Protein AF-A0A411YB12-F1 (afdb_monomer_lite)

Secondary structure (DSSP, 8-state):
--HHHHHHHHHHHHHHHHHHHHHHHHHHHHHTT-PPPHHHHHHHHHHHHHHHHHHHHHHHHHHTS---PPP-----------------------

Structure (mmCIF, N/CA/C/O backbone):
data_AF-A0A411YB12-F1
#
_entry.id   AF-A0A411YB12-F1
#
loop_
_atom_site.group_PDB
_atom_site.id
_atom_site.type_symbol
_atom_site.label_atom_id
_atom_site.label_alt_id
_atom_site.label_comp_id
_atom_site.label_asym_id
_atom_site.label_entity_id
_atom_site.label_seq_id
_atom_site.pdbx_PDB_ins_code
_atom_site.Cartn_x
_atom_site.Cartn_y
_atom_site.Cartn_z
_atom_site.occupancy
_atom_site.B_iso_or_equiv
_atom_site.auth_seq_id
_atom_site.auth_comp_id
_atom_site.auth_asym_id
_atom_site.auth_atom_id
_atom_site.pdbx_PDB_model_num
ATOM 1 N N . MET A 1 1 ? 17.232 3.474 -19.969 1.00 60.59 1 MET A N 1
ATOM 2 C CA . MET A 1 1 ? 15.888 3.652 -19.379 1.00 60.59 1 MET A CA 1
ATOM 3 C C . MET A 1 1 ? 15.268 4.865 -20.047 1.00 60.59 1 MET A C 1
ATOM 5 O O . MET A 1 1 ? 15.941 5.882 -20.085 1.00 60.59 1 MET A O 1
ATOM 9 N N . ASN A 1 2 ? 14.085 4.742 -20.654 1.00 77.31 2 ASN A N 1
ATOM 10 C CA . ASN A 1 2 ? 13.402 5.884 -21.277 1.00 77.31 2 ASN A CA 1
ATOM 11 C C . ASN A 1 2 ? 12.922 6.844 -20.169 1.00 77.31 2 ASN A C 1
ATOM 13 O O . ASN A 1 2 ? 12.421 6.363 -19.149 1.00 77.31 2 ASN A O 1
ATOM 17 N N . ASP A 1 3 ? 13.072 8.159 -20.349 1.00 82.44 3 ASP A N 1
ATOM 18 C CA . ASP A 1 3 ? 12.701 9.184 -19.359 1.00 82.44 3 ASP A CA 1
ATOM 19 C C . ASP A 1 3 ? 11.242 9.045 -18.907 1.00 82.44 3 ASP A C 1
ATOM 21 O O . ASP A 1 3 ? 10.938 9.156 -17.724 1.00 82.44 3 ASP A O 1
ATOM 25 N N . HIS A 1 4 ? 10.350 8.645 -19.816 1.00 82.62 4 HIS A N 1
ATOM 26 C CA . HIS A 1 4 ? 8.955 8.362 -19.480 1.00 82.62 4 HIS A CA 1
ATOM 27 C C . HIS A 1 4 ? 8.795 7.218 -18.460 1.00 82.62 4 HIS A C 1
ATOM 29 O O . HIS A 1 4 ? 7.993 7.300 -17.533 1.00 82.62 4 HIS A O 1
ATOM 35 N N . THR A 1 5 ? 9.582 6.145 -18.589 1.00 80.06 5 THR A N 1
ATOM 36 C CA . THR A 1 5 ? 9.557 5.012 -17.647 1.00 80.06 5 THR A CA 1
ATOM 37 C C . THR A 1 5 ? 10.114 5.407 -16.283 1.00 80.06 5 THR A C 1
ATOM 39 O O . THR A 1 5 ? 9.678 4.867 -15.268 1.00 80.06 5 THR A O 1
ATOM 42 N N . ARG A 1 6 ? 11.061 6.351 -16.252 1.00 83.25 6 ARG A N 1
ATOM 43 C CA . ARG A 1 6 ? 11.611 6.897 -15.013 1.00 83.25 6 ARG A CA 1
ATOM 44 C C . ARG A 1 6 ? 10.557 7.670 -14.232 1.00 83.25 6 ARG A C 1
ATOM 46 O O . ARG A 1 6 ? 10.341 7.348 -13.070 1.00 83.25 6 ARG A O 1
ATOM 53 N N . THR A 1 7 ? 9.873 8.607 -14.884 1.00 87.94 7 THR A N 1
ATOM 54 C CA . THR A 1 7 ? 8.811 9.402 -14.255 1.00 87.94 7 THR A CA 1
ATOM 55 C C . THR A 1 7 ? 7.702 8.508 -13.702 1.00 87.94 7 THR A C 1
ATOM 57 O O . THR A 1 7 ? 7.349 8.622 -12.537 1.00 87.94 7 THR A O 1
ATOM 60 N N . LEU A 1 8 ? 7.242 7.515 -14.475 1.00 85.62 8 LEU A N 1
ATOM 61 C CA . LEU A 1 8 ? 6.219 6.569 -14.006 1.00 85.62 8 LEU A CA 1
ATOM 62 C C . LEU A 1 8 ? 6.654 5.750 -12.779 1.00 85.62 8 LEU A C 1
ATOM 64 O O . LEU A 1 8 ? 5.813 5.376 -11.960 1.00 85.62 8 LEU A O 1
ATOM 68 N N . LEU A 1 9 ? 7.946 5.432 -12.663 1.00 86.50 9 LEU A N 1
ATOM 69 C CA . LEU A 1 9 ? 8.487 4.717 -11.508 1.00 86.50 9 LEU A CA 1
ATOM 70 C C . LEU A 1 9 ? 8.591 5.635 -10.283 1.00 86.50 9 LEU A C 1
ATOM 72 O O . LEU A 1 9 ? 8.274 5.205 -9.175 1.00 86.50 9 LEU A O 1
ATOM 76 N N . GLU A 1 10 ? 9.032 6.878 -10.478 1.00 90.12 10 GLU A N 1
ATOM 77 C CA . GLU A 1 10 ? 9.113 7.899 -9.429 1.00 90.12 10 GLU A CA 1
ATOM 78 C C . GLU A 1 10 ? 7.715 8.197 -8.865 1.00 90.12 10 GLU A C 1
ATOM 80 O O . GLU A 1 10 ? 7.522 8.088 -7.652 1.00 90.12 10 GLU A O 1
ATOM 85 N N . ASP A 1 11 ? 6.722 8.406 -9.733 1.00 90.44 11 ASP A N 1
ATOM 86 C CA . ASP A 1 11 ? 5.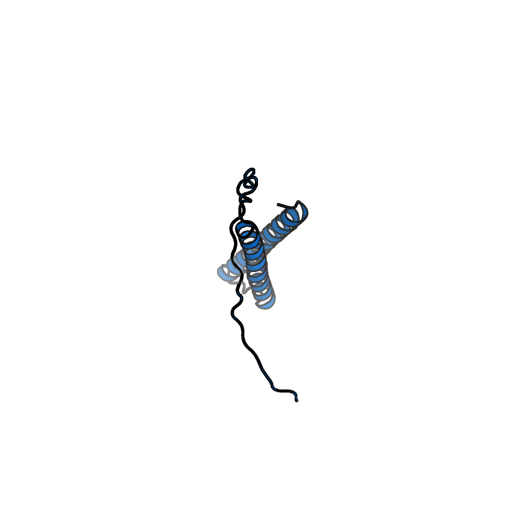320 8.616 -9.351 1.00 90.44 11 ASP A CA 1
ATOM 87 C C . ASP A 1 11 ? 4.759 7.414 -8.581 1.00 90.44 11 ASP A C 1
ATOM 89 O O . ASP A 1 11 ? 4.212 7.559 -7.488 1.00 90.44 11 ASP A O 1
ATOM 93 N N . ALA A 1 12 ? 4.960 6.192 -9.090 1.00 87.50 12 ALA A N 1
ATOM 94 C CA . ALA A 1 12 ? 4.484 4.982 -8.419 1.00 87.50 12 ALA A CA 1
ATOM 95 C C . ALA A 1 12 ? 5.154 4.760 -7.051 1.00 87.50 12 ALA A C 1
ATOM 97 O O . ALA A 1 12 ? 4.530 4.230 -6.130 1.00 87.50 12 ALA A O 1
ATOM 98 N N . THR A 1 13 ? 6.422 5.154 -6.908 1.00 90.12 13 THR A N 1
ATOM 99 C CA . THR A 1 13 ? 7.168 5.048 -5.645 1.00 90.12 13 THR A CA 1
ATOM 100 C C . THR A 1 13 ? 6.692 6.089 -4.634 1.00 90.12 13 THR A C 1
ATOM 102 O O . THR A 1 13 ? 6.541 5.780 -3.448 1.00 90.12 13 THR A O 1
ATOM 105 N N . TYR A 1 14 ? 6.415 7.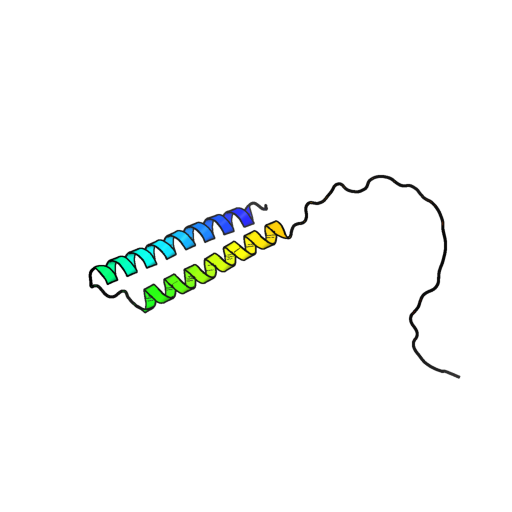307 -5.098 1.00 92.69 14 TYR A N 1
ATOM 106 C CA . TYR A 1 14 ? 5.817 8.355 -4.282 1.00 92.69 14 TYR A CA 1
ATOM 107 C C . TYR A 1 14 ? 4.423 7.947 -3.787 1.00 92.69 14 TYR A C 1
ATOM 109 O O . TYR A 1 14 ? 4.180 7.932 -2.580 1.00 92.69 14 TYR A O 1
ATOM 117 N N . GLU A 1 15 ? 3.544 7.503 -4.689 1.00 91.12 15 GLU A N 1
ATOM 118 C CA . GLU A 1 15 ? 2.203 7.030 -4.330 1.00 91.12 15 GLU A CA 1
ATOM 119 C C . GLU A 1 15 ? 2.238 5.853 -3.345 1.00 91.12 15 GLU A C 1
ATOM 121 O O . GLU A 1 15 ? 1.396 5.764 -2.450 1.00 91.12 15 GLU A O 1
ATOM 126 N N . LEU A 1 16 ? 3.219 4.953 -3.483 1.00 90.81 16 LEU A N 1
ATOM 127 C CA . LEU A 1 16 ? 3.384 3.824 -2.570 1.00 90.81 16 LEU A CA 1
ATOM 128 C C . LEU A 1 16 ? 3.728 4.318 -1.164 1.00 90.81 16 LEU A C 1
ATOM 130 O O . LEU A 1 16 ? 3.191 3.804 -0.184 1.00 90.81 16 LEU A O 1
ATOM 134 N N . SER A 1 17 ? 4.593 5.327 -1.078 1.00 92.62 17 SER A N 1
ATOM 135 C CA . SER A 1 17 ? 5.027 5.911 0.190 1.00 92.62 17 SER A CA 1
ATOM 136 C C . SER A 1 17 ? 3.868 6.613 0.905 1.00 92.62 17 SER A C 1
ATOM 138 O O . SER A 1 17 ? 3.702 6.460 2.114 1.00 92.62 17 SER A O 1
ATOM 140 N N . GLU A 1 18 ? 3.018 7.326 0.163 1.00 93.50 18 GLU A N 1
ATOM 141 C CA . GLU A 1 18 ? 1.811 7.958 0.708 1.00 93.50 18 GLU A CA 1
ATOM 142 C C . GLU A 1 18 ? 0.783 6.923 1.186 1.00 93.50 18 GLU A C 1
ATOM 144 O O . GLU A 1 18 ? 0.255 7.037 2.294 1.00 93.50 18 GLU A O 1
ATOM 149 N N . ALA A 1 19 ? 0.553 5.855 0.416 1.00 87.75 19 ALA A N 1
ATOM 150 C CA . ALA A 1 19 ? -0.342 4.779 0.839 1.00 87.75 19 ALA A CA 1
ATOM 151 C C . ALA A 1 19 ? 0.176 4.064 2.103 1.00 87.75 19 ALA A C 1
ATOM 153 O O . ALA A 1 19 ? -0.599 3.756 3.008 1.00 87.75 19 ALA A O 1
ATOM 154 N N . GLN A 1 20 ? 1.492 3.852 2.216 1.00 91.44 20 GLN A N 1
ATOM 155 C CA . GLN A 1 20 ? 2.111 3.296 3.423 1.00 91.44 20 GLN A CA 1
ATOM 156 C C . GLN A 1 20 ? 1.921 4.207 4.640 1.00 91.44 20 GLN A C 1
ATOM 158 O O . GLN A 1 20 ? 1.581 3.711 5.712 1.00 91.44 20 GLN A O 1
ATOM 163 N N . ARG A 1 21 ? 2.068 5.529 4.478 1.00 92.94 21 ARG A N 1
ATOM 164 C CA . ARG A 1 21 ? 1.806 6.503 5.552 1.00 92.94 21 ARG A CA 1
ATOM 165 C C . ARG A 1 21 ? 0.361 6.451 6.037 1.00 92.94 21 ARG A C 1
ATOM 167 O O . ARG A 1 21 ? 0.134 6.498 7.244 1.00 92.94 21 ARG A O 1
ATOM 174 N N . ALA A 1 22 ? -0.602 6.323 5.123 1.00 88.38 22 ALA A N 1
ATOM 175 C CA . ALA A 1 22 ? -2.013 6.190 5.480 1.00 88.38 22 ALA A CA 1
ATOM 176 C C . ALA A 1 22 ? -2.265 4.938 6.339 1.00 88.38 22 ALA A C 1
ATOM 178 O O . ALA A 1 22 ? -2.895 5.034 7.392 1.00 88.38 22 ALA A O 1
ATOM 179 N N . VAL A 1 23 ? -1.691 3.792 5.954 1.00 90.06 23 VAL A N 1
ATOM 180 C CA . VAL A 1 23 ? -1.779 2.550 6.743 1.00 90.06 23 VAL A CA 1
ATOM 181 C C . VAL A 1 23 ? -1.109 2.705 8.108 1.00 90.06 23 VAL A C 1
ATOM 183 O O . VAL A 1 23 ? -1.692 2.315 9.116 1.00 90.06 23 VAL A O 1
ATOM 186 N N . THR A 1 24 ? 0.082 3.303 8.181 1.00 91.50 24 THR A N 1
ATOM 187 C CA . THR A 1 24 ? 0.759 3.555 9.464 1.00 91.50 24 THR A CA 1
ATOM 188 C C . THR A 1 24 ? -0.109 4.399 10.394 1.00 91.50 24 THR A C 1
ATOM 190 O O . THR A 1 24 ? -0.318 4.016 11.541 1.00 91.50 24 THR A O 1
ATOM 193 N N . LYS A 1 25 ? -0.693 5.490 9.889 1.00 90.12 25 LYS A N 1
ATOM 194 C CA . LYS A 1 25 ? -1.586 6.358 10.665 1.00 90.12 25 LYS A CA 1
ATOM 195 C C . LYS A 1 25 ? -2.843 5.621 11.145 1.00 90.12 25 LYS A C 1
ATOM 197 O O . LYS A 1 25 ? -3.281 5.825 12.277 1.00 90.12 25 LYS A O 1
ATOM 202 N N . ALA A 1 26 ? -3.414 4.757 10.307 1.00 87.25 26 ALA A N 1
ATOM 203 C CA . ALA A 1 26 ? -4.556 3.921 10.671 1.00 87.25 26 ALA A CA 1
ATOM 204 C C . ALA A 1 26 ? -4.206 2.945 11.812 1.00 87.25 26 ALA A C 1
ATOM 206 O O . ALA A 1 26 ? -4.959 2.823 12.779 1.00 87.25 26 ALA A O 1
ATOM 207 N N . LEU A 1 27 ? -3.030 2.310 11.751 1.00 86.62 27 LEU A N 1
ATOM 208 C CA . LEU A 1 27 ? -2.536 1.410 12.800 1.00 86.62 27 LEU A CA 1
ATOM 209 C C . LEU A 1 27 ? -2.213 2.149 14.107 1.00 86.62 27 LEU A C 1
ATOM 211 O O . LEU A 1 27 ? -2.521 1.648 15.185 1.00 86.62 27 LEU A O 1
ATOM 215 N N . GLU A 1 28 ? -1.645 3.354 14.036 1.00 89.75 28 GLU A N 1
ATOM 216 C CA . GLU A 1 28 ? -1.442 4.214 15.210 1.00 89.75 28 GLU A CA 1
ATOM 217 C C . GLU A 1 28 ? -2.774 4.595 15.869 1.00 89.75 28 GLU A C 1
ATOM 219 O O . GLU A 1 28 ? -2.894 4.577 17.096 1.00 89.75 28 GLU A O 1
ATOM 224 N N . GLY A 1 29 ? -3.794 4.895 15.058 1.00 87.75 29 GLY A N 1
ATOM 225 C CA . GLY A 1 29 ? -5.166 5.099 15.518 1.00 87.75 29 GLY A CA 1
ATOM 226 C C . GLY A 1 29 ? -5.694 3.889 16.283 1.00 87.75 29 GLY A C 1
ATOM 227 O O . GLY A 1 29 ? -6.159 4.048 17.415 1.00 87.75 29 GLY A O 1
ATOM 228 N N . LEU A 1 30 ? -5.532 2.691 15.712 1.00 86.25 30 LEU A N 1
ATOM 229 C CA . LEU A 1 30 ? -5.955 1.431 16.322 1.00 86.25 30 LEU A CA 1
ATOM 230 C C . LEU A 1 30 ? -5.265 1.188 17.671 1.00 86.25 30 LEU A C 1
ATOM 232 O O . LEU A 1 30 ? -5.935 0.877 18.655 1.00 86.25 30 LEU A O 1
ATOM 236 N N . CYS A 1 31 ? -3.947 1.397 17.747 1.00 86.38 31 CYS A N 1
ATOM 237 C CA . CYS A 1 31 ? -3.181 1.303 18.995 1.00 86.38 31 CYS A CA 1
ATOM 238 C C . CYS A 1 31 ? -3.656 2.307 20.058 1.00 86.38 31 CYS A C 1
ATOM 240 O O . CYS A 1 31 ? -3.592 2.022 21.251 1.00 86.38 31 CYS A O 1
ATOM 242 N N . ALA A 1 32 ? -4.161 3.468 19.635 1.00 90.31 32 ALA A N 1
ATOM 243 C CA . ALA A 1 32 ? -4.766 4.473 20.506 1.00 90.31 32 ALA A CA 1
ATOM 244 C C . ALA A 1 32 ? -6.256 4.206 20.820 1.00 90.31 32 ALA A C 1
ATOM 246 O O . ALA A 1 32 ? -6.920 5.071 21.392 1.00 90.31 32 ALA A O 1
ATOM 247 N N . GLY A 1 33 ? -6.801 3.046 20.434 1.00 88.44 33 GLY A N 1
ATOM 248 C CA . GLY A 1 33 ? -8.198 2.672 20.670 1.00 88.44 33 GLY A CA 1
ATOM 249 C C . GLY A 1 33 ? -9.207 3.347 19.735 1.00 88.44 33 GLY A C 1
ATOM 250 O O . GLY A 1 33 ? -10.405 3.314 20.008 1.00 88.44 33 GLY A O 1
ATOM 251 N N . ARG A 1 34 ? -8.749 3.967 18.641 1.00 87.25 34 ARG A N 1
ATOM 252 C CA . ARG A 1 34 ? -9.605 4.512 17.580 1.00 87.25 34 ARG A CA 1
ATOM 253 C C . ARG A 1 34 ? -9.609 3.532 16.407 1.00 87.25 34 ARG A C 1
ATOM 255 O O . ARG A 1 34 ? -8.595 3.455 15.714 1.00 87.25 34 ARG A O 1
ATOM 262 N N . PRO A 1 35 ? -10.692 2.770 16.189 1.00 80.38 35 PRO A N 1
ATOM 263 C CA . PRO A 1 35 ? -10.735 1.839 15.073 1.00 80.38 35 PRO A CA 1
ATOM 264 C C . PRO A 1 35 ? -10.565 2.616 13.756 1.00 80.38 35 PRO A C 1
ATOM 266 O O . PRO A 1 35 ? -11.160 3.690 13.612 1.00 80.38 35 PRO A O 1
ATOM 269 N N . PRO A 1 36 ? -9.720 2.130 12.833 1.00 79.94 36 PRO A N 1
ATOM 270 C CA . PRO A 1 36 ? -9.611 2.723 11.512 1.00 79.94 36 PRO A CA 1
ATOM 271 C C . PRO A 1 36 ? -10.919 2.513 10.744 1.00 79.94 36 PRO A C 1
ATOM 273 O O . PRO A 1 36 ? -11.684 1.599 11.046 1.00 79.94 36 PRO A O 1
ATOM 276 N N . ASP A 1 37 ? -11.167 3.354 9.743 1.00 87.12 37 ASP A N 1
ATOM 277 C CA . ASP A 1 37 ? -12.215 3.068 8.771 1.00 87.12 37 ASP A CA 1
ATOM 278 C C . ASP A 1 37 ? -11.781 1.851 7.935 1.00 87.12 37 ASP A C 1
ATOM 280 O O . ASP A 1 37 ? -10.755 1.882 7.246 1.00 87.12 37 ASP A O 1
ATOM 284 N N . ASP A 1 38 ? -12.542 0.759 8.039 1.00 84.75 38 ASP A N 1
ATOM 285 C CA . ASP A 1 38 ? -12.253 -0.506 7.360 1.00 84.75 38 ASP A CA 1
ATOM 286 C C . ASP A 1 38 ? -12.202 -0.345 5.831 1.00 84.75 38 ASP A C 1
ATOM 288 O O . ASP A 1 38 ? -11.438 -1.050 5.160 1.00 84.75 38 ASP A O 1
ATOM 292 N N . VAL A 1 39 ? -12.974 0.593 5.268 1.00 87.62 39 VAL A N 1
ATOM 293 C CA . VAL A 1 39 ? -12.988 0.883 3.828 1.00 87.62 39 VAL A CA 1
ATOM 294 C C . VAL A 1 39 ? -11.692 1.582 3.430 1.00 87.62 39 VAL A C 1
ATOM 296 O O . VAL A 1 39 ? -10.988 1.096 2.543 1.00 87.62 39 VAL A O 1
ATOM 299 N N . GLU A 1 40 ? -11.316 2.655 4.133 1.00 82.94 40 GLU A N 1
ATOM 300 C CA . GLU A 1 40 ? -10.086 3.407 3.843 1.00 82.94 40 GLU A CA 1
ATOM 301 C C . GLU A 1 40 ? -8.829 2.536 4.004 1.00 82.94 40 GLU A C 1
ATOM 303 O O . GLU A 1 40 ? -7.905 2.593 3.185 1.00 82.94 40 GLU A O 1
ATOM 308 N N . LEU A 1 41 ? -8.792 1.682 5.035 1.00 86.81 41 LEU A N 1
ATOM 309 C CA . LEU A 1 41 ? -7.676 0.766 5.268 1.00 86.81 41 LEU A CA 1
ATOM 310 C C . LEU A 1 41 ? -7.569 -0.286 4.156 1.00 86.81 41 LEU A C 1
ATOM 312 O O . LEU A 1 41 ? -6.471 -0.561 3.662 1.00 86.81 41 LEU A O 1
ATOM 316 N N . THR A 1 42 ? -8.699 -0.854 3.734 1.00 89.50 42 THR A N 1
ATOM 317 C CA . THR A 1 42 ? -8.737 -1.832 2.641 1.00 89.50 42 THR A CA 1
ATOM 318 C C . THR A 1 42 ? -8.276 -1.205 1.326 1.00 89.50 42 THR A C 1
ATOM 320 O O . THR A 1 42 ? -7.433 -1.780 0.632 1.00 89.50 42 THR A O 1
ATOM 323 N N . GLU A 1 43 ? -8.755 -0.004 1.001 1.00 89.00 43 GLU A N 1
ATOM 324 C CA . GLU A 1 43 ? -8.338 0.736 -0.194 1.00 89.00 43 GLU A CA 1
ATOM 325 C C . GLU A 1 43 ? -6.832 1.026 -0.192 1.00 89.00 43 GLU A C 1
ATOM 327 O O . GLU A 1 43 ? -6.147 0.787 -1.196 1.00 89.00 43 GLU A O 1
ATOM 332 N N . ALA A 1 44 ? -6.283 1.468 0.944 1.00 85.94 44 ALA A N 1
ATOM 333 C CA . ALA A 1 44 ? -4.854 1.727 1.082 1.00 85.94 44 ALA A CA 1
ATOM 334 C C . ALA A 1 44 ? -4.014 0.453 0.867 1.00 85.94 44 ALA A C 1
ATOM 336 O O . ALA A 1 44 ? -3.012 0.482 0.145 1.00 85.94 44 ALA A O 1
ATOM 337 N N . LEU A 1 45 ? -4.440 -0.686 1.422 1.00 89.62 45 LEU A N 1
ATOM 338 C CA . LEU A 1 45 ? -3.757 -1.974 1.255 1.00 89.62 45 LEU A CA 1
ATOM 339 C C . LEU A 1 45 ? -3.800 -2.481 -0.196 1.00 89.62 45 LEU A C 1
ATOM 341 O O . LEU A 1 45 ? -2.774 -2.922 -0.727 1.00 89.62 45 LEU A O 1
ATOM 345 N N . VAL A 1 46 ? -4.950 -2.374 -0.870 1.00 93.25 46 VAL A N 1
ATOM 346 C CA . VAL A 1 46 ? -5.091 -2.732 -2.295 1.00 93.25 46 VAL A CA 1
ATOM 347 C C . VAL A 1 46 ? -4.195 -1.850 -3.169 1.00 93.25 46 VAL A C 1
ATOM 349 O O . VAL A 1 46 ? -3.521 -2.346 -4.084 1.00 93.25 46 VAL A O 1
ATOM 352 N N . ARG A 1 47 ? -4.123 -0.547 -2.869 1.00 89.94 47 ARG A N 1
ATOM 353 C CA . ARG A 1 47 ? -3.253 0.396 -3.581 1.00 89.94 47 ARG A CA 1
ATOM 354 C C . ARG A 1 47 ? -1.776 0.044 -3.408 1.00 89.94 47 ARG A C 1
ATOM 356 O O . ARG A 1 47 ? -1.053 -0.011 -4.404 1.00 89.94 47 ARG A O 1
ATOM 363 N N . ILE A 1 48 ? -1.339 -0.294 -2.192 1.00 92.44 48 ILE A N 1
ATOM 364 C CA . ILE A 1 48 ? 0.028 -0.771 -1.916 1.00 92.44 48 ILE A CA 1
ATOM 365 C C . ILE A 1 48 ? 0.355 -2.017 -2.745 1.00 92.44 48 ILE A C 1
ATOM 367 O O . ILE A 1 48 ? 1.395 -2.057 -3.409 1.00 92.44 48 ILE A O 1
ATOM 371 N N . ALA A 1 49 ? -0.518 -3.029 -2.738 1.00 91.62 49 ALA A N 1
ATOM 372 C CA . ALA A 1 49 ? -0.300 -4.265 -3.491 1.00 91.62 49 ALA A CA 1
ATOM 373 C C . ALA A 1 49 ? -0.162 -3.992 -5.000 1.00 91.62 49 ALA A C 1
ATOM 375 O O . ALA A 1 49 ? 0.758 -4.492 -5.655 1.00 91.62 49 ALA A O 1
ATOM 376 N N . THR A 1 50 ? -1.027 -3.128 -5.533 1.00 92.75 50 THR A N 1
ATOM 377 C CA . THR A 1 50 ? -1.029 -2.734 -6.947 1.00 92.75 50 THR A CA 1
ATOM 378 C C . THR A 1 50 ? 0.252 -1.999 -7.339 1.00 92.75 50 THR A C 1
ATOM 380 O O . THR A 1 50 ? 0.878 -2.334 -8.350 1.00 92.75 50 THR A O 1
ATOM 383 N N . LEU A 1 51 ? 0.675 -1.017 -6.538 1.00 89.56 51 LEU A N 1
ATOM 384 C CA . LEU A 1 51 ? 1.875 -0.219 -6.798 1.00 89.56 51 LEU A CA 1
ATOM 385 C C . LEU A 1 51 ? 3.149 -1.060 -6.698 1.00 89.56 51 LEU A C 1
ATOM 387 O O . LEU A 1 51 ? 4.000 -0.977 -7.583 1.00 89.56 51 LEU A O 1
ATOM 391 N N . ARG A 1 52 ? 3.247 -1.949 -5.700 1.00 90.75 52 ARG A N 1
ATOM 392 C CA . ARG A 1 52 ? 4.357 -2.912 -5.606 1.00 90.75 52 ARG A CA 1
ATOM 393 C C . ARG A 1 52 ? 4.439 -3.798 -6.846 1.00 90.75 52 ARG A C 1
ATOM 395 O O . ARG A 1 52 ? 5.524 -3.957 -7.397 1.00 90.75 52 ARG A O 1
ATOM 402 N N . GLY A 1 53 ? 3.305 -4.313 -7.325 1.00 89.25 53 GLY A N 1
ATOM 403 C CA . GLY A 1 53 ? 3.258 -5.109 -8.553 1.0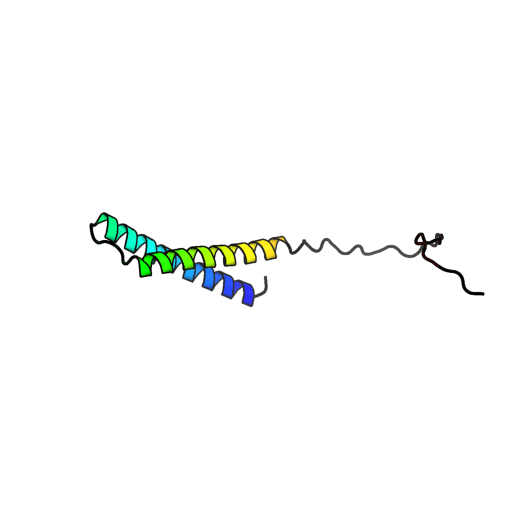0 89.25 53 GLY A CA 1
ATOM 404 C C . GLY A 1 53 ? 3.697 -4.330 -9.798 1.00 89.25 53 GLY A C 1
ATOM 405 O O . GLY A 1 53 ? 4.385 -4.879 -10.656 1.00 89.25 53 GLY A O 1
ATOM 406 N N . ARG A 1 54 ? 3.344 -3.041 -9.906 1.00 86.88 54 ARG A N 1
ATOM 407 C CA . ARG A 1 54 ? 3.811 -2.172 -11.004 1.00 86.88 54 ARG A CA 1
ATOM 408 C C . ARG A 1 54 ? 5.320 -1.943 -10.944 1.00 86.88 54 ARG A C 1
ATOM 410 O O . ARG A 1 54 ? 5.984 -2.100 -11.964 1.00 86.88 54 ARG A O 1
ATOM 417 N N . ILE A 1 55 ? 5.848 -1.606 -9.768 1.00 87.12 55 ILE A N 1
ATOM 418 C CA . ILE A 1 55 ? 7.285 -1.384 -9.560 1.00 87.12 55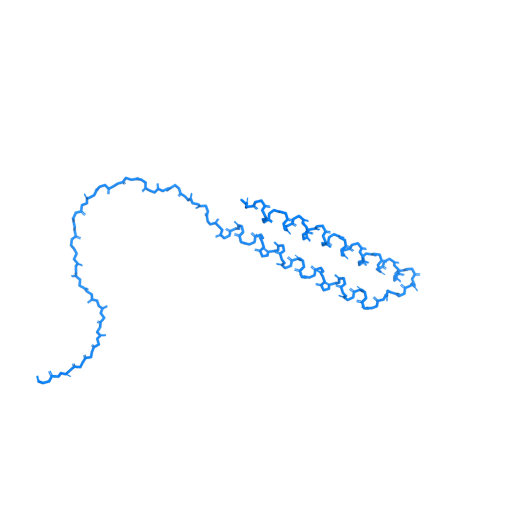 ILE A CA 1
ATOM 419 C C . ILE A 1 55 ? 8.074 -2.649 -9.908 1.00 87.12 55 ILE A C 1
ATOM 421 O O . ILE A 1 55 ? 9.070 -2.561 -10.624 1.00 87.12 55 ILE A O 1
ATOM 425 N N . GLU A 1 56 ? 7.607 -3.819 -9.467 1.00 87.62 56 GLU A N 1
ATOM 426 C CA . GLU A 1 56 ? 8.268 -5.092 -9.760 1.00 87.62 56 G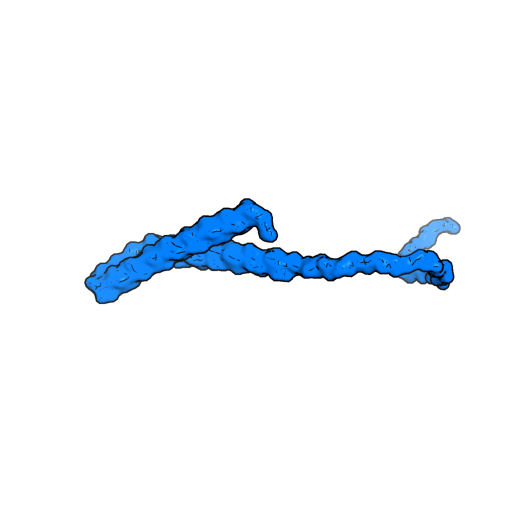LU A CA 1
ATOM 427 C C . GLU A 1 56 ? 8.296 -5.379 -11.263 1.00 87.62 56 GLU A C 1
ATOM 429 O O . GLU A 1 56 ? 9.368 -5.599 -11.816 1.00 87.62 56 GLU A O 1
ATOM 434 N N . ARG A 1 57 ? 7.159 -5.251 -11.963 1.00 84.62 57 ARG A N 1
ATOM 435 C CA . ARG A 1 57 ? 7.106 -5.428 -13.426 1.00 84.62 57 ARG A CA 1
ATOM 436 C C . ARG A 1 57 ? 8.059 -4.492 -14.167 1.00 84.62 57 ARG A C 1
ATOM 438 O O . ARG A 1 57 ? 8.709 -4.916 -15.119 1.00 84.62 57 ARG A O 1
ATOM 445 N N . HIS A 1 58 ? 8.163 -3.232 -13.740 1.00 81.19 58 HIS A N 1
ATOM 446 C CA . HIS A 1 58 ? 9.108 -2.289 -14.338 1.00 81.19 58 HIS A CA 1
ATOM 447 C C . HIS A 1 58 ? 10.566 -2.670 -14.067 1.00 81.19 58 HIS A C 1
ATOM 449 O O . HIS A 1 58 ? 11.396 -2.509 -14.959 1.00 81.19 58 HIS A O 1
ATOM 455 N N . ARG A 1 59 ? 10.887 -3.202 -12.882 1.00 78.56 59 ARG A N 1
ATOM 456 C CA . ARG A 1 59 ? 12.228 -3.718 -12.576 1.00 78.56 59 ARG A CA 1
ATOM 457 C C . ARG A 1 59 ? 12.553 -4.969 -13.389 1.00 78.56 59 ARG A C 1
ATOM 459 O O . ARG A 1 59 ? 13.616 -5.014 -13.998 1.00 78.56 59 ARG A O 1
ATOM 466 N N . SER A 1 60 ? 11.643 -5.941 -13.476 1.00 77.44 60 SER A N 1
ATOM 467 C CA . SER A 1 60 ? 11.850 -7.158 -14.275 1.00 77.44 60 SER A CA 1
ATOM 468 C C . SER A 1 60 ? 12.050 -6.837 -15.759 1.00 77.44 60 SER A C 1
ATOM 470 O O . SER A 1 60 ? 12.985 -7.346 -16.366 1.00 77.44 60 SER A O 1
ATOM 472 N N . ALA A 1 61 ? 11.265 -5.912 -16.324 1.00 70.25 61 ALA A N 1
ATOM 473 C CA . ALA A 1 61 ? 11.421 -5.475 -17.715 1.00 70.25 61 ALA A CA 1
ATOM 474 C C . ALA A 1 61 ? 12.783 -4.803 -18.001 1.00 70.25 61 ALA A C 1
ATOM 476 O O . ALA A 1 61 ? 13.271 -4.839 -19.130 1.00 70.25 61 ALA A O 1
ATOM 477 N N . GLN A 1 62 ? 13.421 -4.198 -16.992 1.00 61.16 62 GLN A N 1
ATOM 478 C CA . GLN A 1 62 ? 14.782 -3.664 -17.125 1.00 61.16 62 GLN A CA 1
ATOM 479 C C . GLN A 1 62 ? 15.845 -4.766 -17.112 1.00 61.16 62 GLN A C 1
ATOM 481 O O . GLN A 1 62 ? 16.854 -4.631 -17.798 1.00 61.16 62 GLN A O 1
ATOM 486 N N . VAL A 1 63 ? 15.620 -5.850 -16.364 1.00 59.84 63 VAL A N 1
ATOM 487 C CA . VAL A 1 63 ? 16.524 -7.011 -16.314 1.00 59.84 63 VAL A CA 1
ATOM 488 C C . VAL A 1 63 ? 16.404 -7.864 -17.581 1.00 59.84 63 VAL A C 1
ATOM 490 O O . VAL A 1 63 ? 17.404 -8.381 -18.068 1.00 59.84 63 VAL A O 1
ATOM 493 N N . GLU A 1 64 ? 15.205 -7.962 -18.158 1.00 56.84 64 GLU A N 1
ATOM 494 C CA . GLU A 1 64 ? 14.950 -8.697 -19.405 1.00 56.84 64 GLU A CA 1
ATOM 495 C C . GLU A 1 64 ? 15.442 -7.984 -20.669 1.00 56.84 64 GLU A C 1
ATOM 497 O O . GLU A 1 64 ? 15.342 -8.548 -21.754 1.00 56.84 64 GLU A O 1
ATOM 502 N N . THR A 1 65 ? 16.012 -6.778 -20.564 1.00 47.31 65 THR A N 1
ATOM 503 C CA . THR A 1 65 ? 16.794 -6.210 -21.667 1.00 47.31 65 THR A CA 1
ATOM 504 C C . THR A 1 65 ? 18.185 -6.845 -21.600 1.00 47.31 65 THR A C 1
ATOM 506 O O . THR A 1 65 ? 18.987 -6.429 -20.759 1.00 47.31 65 THR A O 1
ATOM 509 N N . PRO A 1 66 ? 18.519 -7.858 -22.424 1.00 47.22 66 PRO A N 1
ATOM 510 C CA . PRO A 1 66 ? 19.846 -8.439 -22.373 1.00 47.22 66 PRO A CA 1
ATOM 511 C C . PRO A 1 66 ? 20.818 -7.343 -22.788 1.00 47.22 66 PRO A C 1
ATOM 513 O O . PRO A 1 66 ? 20.560 -6.602 -23.742 1.00 47.22 66 PRO A O 1
ATOM 516 N N . ALA A 1 67 ? 21.943 -7.247 -22.083 1.00 44.12 67 ALA A N 1
ATOM 517 C CA . ALA A 1 67 ? 23.099 -6.533 -22.586 1.00 44.12 67 ALA A CA 1
ATOM 518 C C . ALA A 1 67 ? 23.301 -6.948 -24.049 1.00 44.12 67 ALA A C 1
ATOM 520 O O . ALA A 1 67 ? 23.557 -8.119 -24.335 1.00 44.12 67 ALA A O 1
ATOM 521 N N . ALA A 1 68 ? 23.135 -6.002 -24.974 1.00 49.03 68 ALA A N 1
ATOM 522 C CA . ALA A 1 68 ? 23.612 -6.163 -26.331 1.00 49.03 68 ALA A CA 1
ATOM 523 C C . ALA A 1 68 ? 25.133 -6.321 -26.222 1.00 49.03 68 ALA A C 1
ATOM 525 O O . ALA A 1 68 ? 25.876 -5.342 -26.153 1.00 49.03 68 ALA A O 1
ATOM 526 N N . GLY A 1 69 ? 25.576 -7.573 -26.099 1.00 37.75 69 GLY A N 1
ATOM 527 C CA . GLY A 1 69 ? 26.970 -7.950 -26.241 1.00 37.75 69 GLY A CA 1
ATOM 528 C C . GLY A 1 69 ? 27.477 -7.454 -27.595 1.00 37.75 69 GLY A C 1
ATOM 529 O O . GLY A 1 69 ? 26.680 -7.295 -28.527 1.00 37.75 69 GLY A O 1
ATOM 530 N N . PRO A 1 70 ? 28.778 -7.151 -27.707 1.00 47.00 70 PRO A N 1
ATOM 531 C CA . PRO A 1 70 ? 29.334 -6.518 -28.892 1.00 47.00 70 PRO A CA 1
ATOM 532 C C . PRO A 1 70 ? 28.960 -7.330 -30.133 1.00 47.00 70 PRO A C 1
ATOM 534 O O . PRO A 1 70 ? 29.124 -8.550 -30.161 1.00 47.00 70 PRO A O 1
ATOM 537 N N . GLN A 1 71 ? 28.421 -6.642 -31.143 1.00 49.28 71 GLN A N 1
ATOM 538 C CA . GLN A 1 71 ? 28.126 -7.239 -32.440 1.00 49.28 71 GLN A CA 1
ATOM 539 C C . GLN A 1 71 ? 29.364 -8.001 -32.936 1.00 49.28 71 GLN A C 1
ATOM 541 O O . GLN A 1 71 ? 30.452 -7.415 -32.951 1.00 49.28 71 GLN A O 1
ATOM 546 N N . PRO A 1 72 ? 29.243 -9.269 -33.368 1.00 46.72 72 PRO A N 1
ATOM 547 C CA . PRO A 1 72 ? 30.340 -9.929 -34.046 1.00 46.72 72 PRO A CA 1
ATOM 548 C C . PRO A 1 72 ? 30.523 -9.264 -35.411 1.00 46.72 72 PRO A C 1
ATOM 550 O O . PRO A 1 72 ? 29.827 -9.550 -36.383 1.00 46.72 72 PRO A O 1
ATOM 553 N N . VAL A 1 73 ? 31.471 -8.335 -35.467 1.00 44.84 73 VAL A N 1
ATOM 554 C CA . VAL A 1 73 ? 32.113 -7.928 -36.708 1.00 44.84 73 VAL A CA 1
ATOM 555 C C . VAL A 1 73 ? 33.099 -9.009 -37.137 1.00 44.84 73 VAL A C 1
ATOM 557 O O . VAL A 1 73 ? 33.915 -9.479 -36.351 1.00 44.84 73 VAL A O 1
ATOM 560 N N . SER A 1 74 ? 33.074 -9.260 -38.445 1.00 42.25 74 SER A N 1
ATOM 561 C CA . SER A 1 74 ? 34.106 -9.901 -39.261 1.00 42.25 74 SER A CA 1
ATOM 562 C C . SER A 1 74 ? 34.002 -11.412 -39.467 1.00 42.25 74 SER A C 1
ATOM 564 O O . SER A 1 74 ? 34.156 -12.218 -38.556 1.00 42.25 74 SER A O 1
ATOM 566 N N . GLY A 1 75 ? 33.848 -11.779 -40.741 1.00 38.03 75 GLY A N 1
ATOM 567 C CA . GLY A 1 75 ? 34.082 -13.134 -41.221 1.00 38.03 75 GLY A CA 1
ATOM 568 C C . GLY A 1 75 ? 33.532 -13.374 -42.620 1.00 38.03 75 GLY A C 1
ATOM 569 O O . GLY A 1 75 ? 32.516 -14.038 -42.776 1.00 38.03 75 GLY A O 1
ATOM 570 N N . ARG A 1 76 ? 34.187 -12.815 -43.644 1.00 37.38 76 ARG A N 1
ATOM 571 C CA . ARG A 1 76 ? 33.933 -13.128 -45.060 1.00 37.38 76 ARG A CA 1
ATOM 572 C C . ARG A 1 76 ? 33.903 -14.644 -45.304 1.00 37.38 76 ARG A C 1
ATOM 574 O O . ARG A 1 76 ? 34.811 -15.351 -44.890 1.00 37.38 76 ARG A O 1
ATOM 581 N N . THR A 1 77 ? 32.883 -15.068 -46.052 1.00 48.09 77 THR A N 1
ATOM 582 C CA . THR A 1 77 ? 32.868 -16.159 -47.044 1.00 48.09 77 THR A CA 1
ATOM 583 C C . THR A 1 77 ? 33.727 -17.401 -46.764 1.00 48.09 77 THR A C 1
ATOM 585 O O . THR A 1 77 ? 34.930 -17.398 -47.007 1.00 48.09 77 THR A O 1
ATOM 588 N N . SER A 1 78 ? 33.084 -18.539 -46.499 1.00 43.88 78 SER A N 1
ATOM 589 C CA . SER A 1 78 ? 33.480 -19.773 -47.184 1.00 43.88 78 SER A CA 1
ATOM 590 C C . SER A 1 78 ? 32.269 -20.671 -47.436 1.00 43.88 78 SER A C 1
ATOM 592 O O . SER A 1 78 ? 31.397 -20.862 -46.594 1.00 43.88 78 SER A O 1
ATOM 594 N N . SER A 1 79 ? 32.210 -21.119 -48.683 1.00 47.22 79 SER A N 1
ATOM 595 C CA . SER A 1 79 ? 31.259 -22.041 -49.288 1.00 47.22 79 SER A CA 1
ATOM 596 C C . SER A 1 79 ? 31.336 -23.428 -48.641 1.00 47.22 79 SER A C 1
ATOM 598 O O . SER A 1 79 ? 32.434 -23.928 -48.411 1.00 47.22 79 SER A O 1
ATOM 600 N N . GLY A 1 80 ? 30.192 -24.088 -48.434 1.00 38.31 80 GLY A N 1
ATOM 601 C CA . GLY A 1 80 ? 30.171 -25.455 -47.907 1.00 38.31 80 GLY A CA 1
ATOM 602 C C . GLY A 1 80 ? 28.778 -26.068 -47.769 1.00 38.31 80 GLY A C 1
ATOM 603 O O . GLY A 1 80 ? 28.279 -26.229 -46.667 1.00 38.31 80 GLY A O 1
ATOM 604 N N . ALA A 1 81 ? 28.167 -26.381 -48.910 1.00 43.09 81 ALA A N 1
ATOM 605 C CA . ALA A 1 81 ? 27.007 -27.248 -49.139 1.00 43.09 81 ALA A CA 1
ATOM 606 C C . ALA A 1 81 ? 26.607 -28.260 -48.028 1.00 43.09 81 ALA A C 1
ATOM 608 O O . ALA A 1 81 ? 27.428 -29.071 -47.606 1.00 43.09 81 ALA A O 1
ATOM 609 N N . ARG A 1 82 ? 25.299 -28.378 -47.736 1.00 47.03 82 ARG A N 1
ATOM 610 C CA . ARG A 1 82 ? 24.420 -29.436 -48.296 1.00 47.03 82 ARG A CA 1
ATOM 611 C C . ARG A 1 82 ? 22.981 -29.357 -47.766 1.00 47.03 82 ARG A C 1
ATOM 613 O O . ARG A 1 82 ? 22.682 -29.627 -46.611 1.00 47.03 82 ARG A O 1
ATOM 620 N N . ASP A 1 83 ? 22.117 -29.037 -48.715 1.00 45.75 83 ASP A N 1
ATOM 621 C CA . ASP A 1 83 ? 20.745 -29.493 -48.902 1.00 45.75 83 ASP A CA 1
ATOM 622 C C . ASP A 1 83 ? 20.494 -30.954 -48.451 1.00 45.75 83 ASP A C 1
ATOM 624 O O . ASP A 1 83 ? 21.126 -31.883 -48.961 1.00 45.75 83 ASP A O 1
ATOM 628 N N . ARG A 1 84 ? 19.556 -31.168 -47.517 1.00 46.16 84 ARG A N 1
ATOM 629 C CA . ARG A 1 84 ? 18.239 -31.749 -47.847 1.00 46.16 84 ARG A CA 1
ATOM 630 C C . ARG A 1 84 ? 17.297 -31.769 -46.646 1.00 46.16 84 ARG A C 1
ATOM 632 O O . ARG A 1 84 ? 17.596 -32.332 -45.596 1.00 46.16 84 ARG A O 1
ATOM 639 N N . GLY A 1 85 ? 16.141 -31.144 -46.853 1.00 43.06 85 GLY A N 1
ATOM 640 C CA . GLY A 1 85 ? 15.055 -31.018 -45.895 1.00 43.06 85 GLY A CA 1
ATOM 641 C C . GLY A 1 85 ? 14.452 -32.354 -45.461 1.00 43.06 85 GLY A C 1
ATOM 642 O O . GLY A 1 85 ? 14.216 -33.258 -46.261 1.00 43.06 85 GLY A O 1
ATOM 643 N N . LEU A 1 86 ? 14.144 -32.430 -44.171 1.00 50.34 86 LEU A N 1
ATOM 644 C CA . LEU A 1 86 ? 13.175 -33.361 -43.619 1.00 50.34 86 LEU A CA 1
ATOM 645 C C . LEU A 1 86 ? 11.894 -32.574 -43.361 1.00 50.34 86 LEU A C 1
ATOM 647 O O . LEU A 1 86 ? 11.887 -31.668 -42.537 1.00 50.34 86 LEU A O 1
ATOM 651 N N . THR A 1 87 ? 10.825 -32.912 -44.074 1.00 52.88 87 THR A N 1
ATOM 652 C CA . THR A 1 87 ? 9.444 -32.945 -43.564 1.00 52.88 87 THR A CA 1
ATOM 653 C C . THR A 1 87 ? 8.543 -33.480 -44.670 1.00 52.88 87 THR A C 1
ATOM 655 O O . THR A 1 87 ? 8.405 -32.892 -45.738 1.00 52.88 87 THR A O 1
ATOM 658 N N . GLY A 1 88 ? 7.962 -34.653 -44.427 1.00 43.22 88 GLY A N 1
ATOM 659 C CA . GLY A 1 88 ? 6.981 -35.249 -45.319 1.00 43.22 88 GLY A CA 1
ATOM 660 C C . GLY A 1 88 ? 5.601 -34.610 -45.183 1.00 43.22 88 GLY A C 1
ATOM 661 O O . GLY A 1 88 ? 5.253 -34.093 -44.123 1.00 43.22 88 GLY A O 1
ATOM 662 N N . ARG A 1 89 ? 4.797 -34.731 -46.244 1.00 45.50 89 ARG A N 1
ATOM 663 C CA . ARG A 1 89 ? 3.345 -34.981 -46.205 1.00 45.50 89 ARG A CA 1
ATOM 664 C C . ARG A 1 89 ? 2.804 -35.178 -47.628 1.00 45.50 89 ARG A C 1
ATOM 666 O O . ARG A 1 89 ? 2.855 -34.259 -48.427 1.00 45.50 89 ARG A O 1
ATOM 673 N N . GLY A 1 90 ? 2.210 -36.349 -47.864 1.00 43.66 90 GLY A N 1
ATOM 674 C CA . GLY A 1 90 ? 0.887 -36.460 -48.488 1.00 43.66 90 GLY A CA 1
ATOM 675 C C . GLY A 1 90 ? 0.751 -36.460 -50.018 1.00 43.66 90 GLY A C 1
ATOM 676 O O . GLY A 1 90 ? 0.921 -35.443 -50.671 1.00 43.66 90 GLY A O 1
ATOM 677 N N . SER A 1 91 ? 0.207 -37.584 -50.497 1.00 43.72 91 SER A N 1
ATOM 678 C CA . SER A 1 91 ? -0.927 -37.660 -51.438 1.00 43.72 91 SER A CA 1
ATOM 679 C C . SER A 1 91 ? -0.681 -37.634 -52.953 1.00 43.72 91 SER A C 1
ATOM 681 O O . SER A 1 91 ? -0.529 -36.595 -53.581 1.00 43.72 91 SER A O 1
ATOM 683 N N . ARG A 1 92 ? -0.801 -38.847 -53.522 1.00 46.09 92 ARG A N 1
ATOM 684 C CA . ARG A 1 92 ? -1.562 -39.221 -54.735 1.00 46.09 92 ARG A CA 1
ATOM 685 C C . ARG A 1 92 ? -2.281 -38.076 -55.467 1.00 46.09 92 ARG A C 1
ATOM 687 O O . ARG A 1 92 ?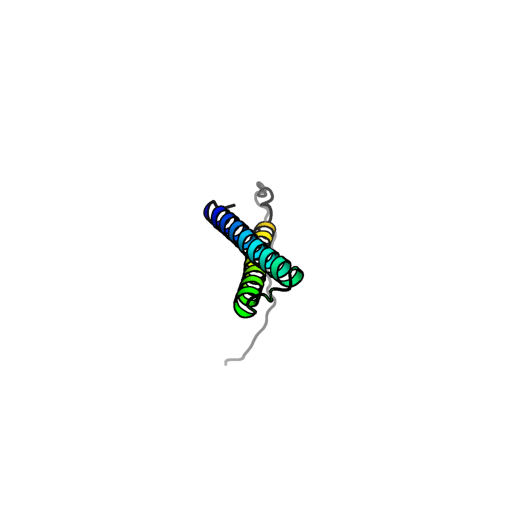 -3.235 -37.519 -54.928 1.00 46.09 92 ARG A O 1
ATOM 694 N N . ALA A 1 93 ? -1.974 -37.937 -56.755 1.00 42.88 93 ALA A N 1
ATOM 695 C CA . ALA A 1 93 ? -2.960 -37.675 -57.799 1.00 42.88 93 ALA A CA 1
ATOM 696 C C . ALA A 1 93 ? -2.441 -38.198 -59.155 1.00 42.88 93 ALA A C 1
ATOM 698 O O . ALA A 1 93 ? -1.394 -37.747 -59.606 1.00 42.88 93 ALA A O 1
ATOM 699 N N . GLN A 1 94 ? -3.247 -39.091 -59.748 1.00 41.97 94 GLN A N 1
ATOM 700 C CA . GLN A 1 94 ? -3.270 -39.594 -61.136 1.00 41.97 94 GLN A CA 1
ATOM 701 C C . GLN A 1 94 ? -2.188 -40.588 -61.569 1.00 41.97 94 GLN A C 1
ATOM 703 O O . GLN A 1 94 ? -1.005 -40.214 -61.688 1.00 41.97 94 GLN A O 1
#

pLDDT: mean 72.51, std 20.21, range [37.38, 93.5]

Organism: NCBI:txid1670831

Radius of gyration: 28.66 Å; chains: 1; bounding box: 47×49×82 Å

Foldseek 3Di:
DPVVLVVVLVVLVVLLVVLVVQLVVQVVCVVVVRHHDPVSNVVSVVSNVVSVVVNVVSVVVVVVPPPPDDDDDDDDDDDDDDDDDDDDDDDDDD

Sequence (94 aa):
MNDHTRTLLEDATYELSEAQRAVTKALEGLCAGRPPDDVELTEALVRIATLRGRIERHRSAQVETPAAGPQPVSGRTSSGARDRGLTGRGSRAQ